Protein AF-A0A1B1Z280-F1 (afdb_monomer_lite)

Secondary structure (DSSP, 8-state):
--SHHHHHHHHTT-----------------SEEEEPPPTTS-TT-EEEEEEEEEE-TTS-EEEEEEEEEESPPPGGGGSS-S-EEEEEEETTTEEEEEEEEEEETTEEEEEE---

pLDDT: mean 80.26, std 18.78, range [40.69, 98.06]

Organism: NCBI:txid255247

Structure (mmCIF, N/CA/C/O backbone):
data_AF-A0A1B1Z280-F1
#
_entry.id   AF-A0A1B1Z280-F1
#
loop_
_atom_site.group_PDB
_atom_site.id
_atom_site.type_symbol
_atom_site.label_atom_id
_atom_site.label_alt_id
_atom_site.label_comp_id
_atom_site.label_asym_id
_atom_site.label_entity_id
_atom_site.label_seq_id
_atom_site.pdbx_PDB_ins_code
_atom_site.Cartn_x
_atom_site.Cartn_y
_atom_site.Cartn_z
_atom_site.occupancy
_atom_site.B_iso_or_equiv
_atom_site.auth_seq_id
_atom_site.auth_comp_id
_atom_site.auth_asym_id
_atom_site.auth_atom_id
_atom_site.pdbx_PDB_model_num
ATOM 1 N N . MET A 1 1 ? 22.809 -28.476 64.039 1.00 50.62 1 MET A N 1
ATOM 2 C CA . MET A 1 1 ? 22.771 -27.667 62.796 1.00 50.62 1 MET A CA 1
ATOM 3 C C . MET A 1 1 ? 21.504 -27.941 61.962 1.00 50.62 1 MET A C 1
ATOM 5 O O . MET A 1 1 ? 21.599 -28.195 60.775 1.00 50.62 1 MET A O 1
ATOM 9 N N . LYS A 1 2 ? 20.299 -27.931 62.561 1.00 51.28 2 LYS A N 1
ATOM 10 C CA . LYS A 1 2 ? 19.037 -28.266 61.850 1.00 51.28 2 LYS A CA 1
ATOM 11 C C . LYS A 1 2 ? 17.959 -27.171 61.963 1.00 51.28 2 LYS A C 1
ATOM 13 O O . LYS A 1 2 ? 17.026 -27.147 61.175 1.00 51.28 2 LYS A O 1
ATOM 18 N N . LYS A 1 3 ? 18.137 -26.222 62.896 1.00 51.34 3 LYS A N 1
ATOM 19 C CA . LYS A 1 3 ? 17.230 -25.081 63.124 1.00 51.34 3 LYS A CA 1
ATOM 20 C C . LYS A 1 3 ? 17.520 -23.869 62.223 1.00 51.34 3 LYS A C 1
ATOM 22 O O . LYS A 1 3 ? 16.613 -23.099 61.952 1.00 51.34 3 LYS A O 1
ATOM 27 N N . ILE A 1 4 ? 18.747 -23.740 61.704 1.00 56.03 4 ILE A N 1
ATOM 28 C CA . ILE A 1 4 ? 19.136 -22.634 60.805 1.00 56.03 4 ILE A CA 1
ATOM 29 C C . ILE A 1 4 ? 18.548 -22.826 59.395 1.00 56.03 4 ILE A C 1
ATOM 31 O O . ILE A 1 4 ? 18.132 -21.861 58.765 1.00 56.03 4 ILE A O 1
ATOM 35 N N . PHE A 1 5 ? 18.394 -24.075 58.939 1.00 52.56 5 PHE A N 1
ATOM 36 C CA . PHE A 1 5 ? 17.821 -24.371 57.619 1.00 52.56 5 PHE A CA 1
ATOM 37 C C . PHE A 1 5 ? 16.327 -24.042 57.498 1.00 52.56 5 PHE A C 1
ATOM 39 O O . PHE A 1 5 ? 15.868 -23.721 56.409 1.00 52.56 5 PHE A O 1
ATOM 46 N N . HIS A 1 6 ? 15.569 -24.067 58.600 1.00 52.47 6 HIS A N 1
ATOM 47 C CA . HIS A 1 6 ? 14.145 -23.710 58.561 1.00 52.47 6 HIS A CA 1
ATOM 48 C C . HIS A 1 6 ? 13.923 -22.193 58.505 1.00 52.47 6 HIS A C 1
ATOM 50 O O . HIS A 1 6 ? 12.905 -21.747 57.988 1.00 52.47 6 HIS A O 1
ATOM 56 N N . SER A 1 7 ? 14.884 -21.395 58.983 1.00 52.88 7 SER A N 1
ATOM 57 C CA . SER A 1 7 ? 14.763 -19.933 58.966 1.00 52.88 7 SER A CA 1
ATOM 58 C C . SER A 1 7 ? 14.995 -19.337 57.574 1.00 52.88 7 SER A C 1
ATOM 60 O O . SER A 1 7 ? 14.442 -18.288 57.263 1.00 52.88 7 SER A O 1
ATOM 62 N N . ILE A 1 8 ? 15.780 -20.008 56.723 1.00 53.94 8 ILE A N 1
ATOM 63 C CA . ILE A 1 8 ? 16.084 -19.543 55.359 1.00 53.94 8 ILE A CA 1
ATOM 64 C C . ILE A 1 8 ? 14.906 -19.801 54.408 1.00 53.94 8 ILE A C 1
ATOM 66 O O . ILE A 1 8 ? 14.637 -18.988 53.530 1.00 53.94 8 ILE A O 1
ATOM 70 N N . ILE A 1 9 ? 14.153 -20.886 54.616 1.00 53.88 9 ILE A N 1
ATOM 71 C CA . ILE A 1 9 ? 13.009 -21.235 53.758 1.00 53.88 9 ILE A CA 1
ATOM 72 C C . ILE A 1 9 ? 11.821 -20.279 53.978 1.00 53.88 9 ILE A C 1
ATOM 74 O O . ILE A 1 9 ? 11.082 -19.999 53.041 1.00 53.88 9 ILE A O 1
ATOM 78 N N . ILE A 1 10 ? 11.664 -19.716 55.180 1.00 53.62 10 ILE A N 1
ATOM 79 C CA . ILE A 1 10 ? 10.550 -18.803 55.494 1.00 53.62 10 ILE A CA 1
ATOM 80 C C . ILE A 1 10 ? 10.815 -17.372 54.987 1.00 53.62 10 ILE A C 1
ATOM 82 O O . ILE A 1 10 ? 9.874 -16.651 54.667 1.00 53.62 10 ILE A O 1
ATOM 86 N N . ALA A 1 11 ? 12.078 -16.964 54.835 1.00 52.22 11 ALA A N 1
ATOM 87 C CA . ALA A 1 11 ? 12.420 -15.620 54.362 1.00 52.22 11 ALA A CA 1
ATOM 88 C C . ALA A 1 11 ? 12.237 -15.424 52.842 1.00 52.22 11 ALA A C 1
ATOM 90 O O . ALA A 1 11 ? 12.193 -14.289 52.378 1.00 52.22 11 ALA A O 1
ATOM 91 N N . LEU A 1 12 ? 12.111 -16.505 52.061 1.00 50.62 12 LEU A N 1
ATOM 92 C CA . LEU A 1 12 ? 12.032 -16.428 50.597 1.00 50.62 12 LEU A CA 1
ATOM 93 C C . LEU A 1 12 ? 10.597 -16.267 50.056 1.00 50.62 12 LEU A C 1
ATOM 95 O O . LEU A 1 12 ? 10.413 -16.075 48.859 1.00 50.62 12 LEU A O 1
ATOM 99 N N . ALA A 1 13 ? 9.576 -16.320 50.917 1.00 54.19 13 ALA A N 1
ATOM 100 C CA . ALA A 1 13 ? 8.168 -16.331 50.506 1.00 54.19 13 ALA A CA 1
ATOM 101 C C . ALA A 1 13 ? 7.494 -14.943 50.440 1.00 54.19 13 ALA A C 1
ATOM 103 O O . ALA A 1 13 ? 6.299 -14.871 50.168 1.00 54.19 13 ALA A O 1
ATOM 104 N N . ILE A 1 14 ? 8.217 -13.843 50.693 1.00 55.28 14 ILE A N 1
ATOM 105 C CA . ILE A 1 14 ? 7.632 -12.487 50.780 1.00 55.28 14 ILE A CA 1
ATOM 106 C C . ILE A 1 14 ? 8.345 -11.493 49.856 1.00 55.28 14 ILE A C 1
ATOM 108 O O . ILE A 1 14 ? 8.539 -10.328 50.194 1.00 55.28 14 ILE A O 1
ATOM 112 N N . PHE A 1 15 ? 8.734 -11.932 48.662 1.00 53.50 15 PHE A N 1
ATOM 113 C CA . PHE A 1 15 ? 8.865 -10.981 47.566 1.00 53.50 15 PHE A CA 1
ATOM 114 C C . PHE A 1 15 ? 7.528 -10.982 46.835 1.00 53.50 15 PHE A C 1
ATOM 116 O O . PHE A 1 15 ? 7.214 -11.982 46.187 1.00 53.50 15 PHE A O 1
ATOM 123 N N . PRO A 1 16 ? 6.706 -9.919 46.942 1.00 51.16 16 PRO A N 1
ATOM 124 C CA . PRO A 1 16 ? 5.631 -9.737 45.992 1.00 51.16 16 PRO A CA 1
ATOM 125 C C . PRO A 1 16 ? 6.326 -9.557 44.648 1.00 51.16 16 PRO A C 1
ATOM 127 O O . PRO A 1 16 ? 6.852 -8.491 44.337 1.00 51.16 16 PRO A O 1
ATOM 130 N N . SER A 1 17 ? 6.397 -10.631 43.867 1.00 53.44 17 SER A N 1
ATOM 131 C CA . SER A 1 17 ? 6.573 -10.521 42.436 1.00 53.44 17 SER A CA 1
ATOM 132 C C . SER A 1 17 ? 5.413 -9.655 41.979 1.00 53.44 17 SER A C 1
ATOM 134 O O . SER A 1 17 ? 4.285 -10.130 41.855 1.00 53.44 17 SER A O 1
ATOM 136 N N . THR A 1 18 ? 5.676 -8.361 41.804 1.00 51.81 18 THR A N 1
ATOM 137 C CA . THR A 1 18 ? 4.869 -7.507 40.954 1.00 51.81 18 THR A CA 1
ATOM 138 C C . THR A 1 18 ? 5.014 -8.113 39.572 1.00 51.81 18 THR A C 1
ATOM 140 O O . THR A 1 18 ? 5.867 -7.720 38.779 1.00 51.81 18 THR A O 1
ATOM 143 N N . ILE A 1 19 ? 4.211 -9.145 39.316 1.00 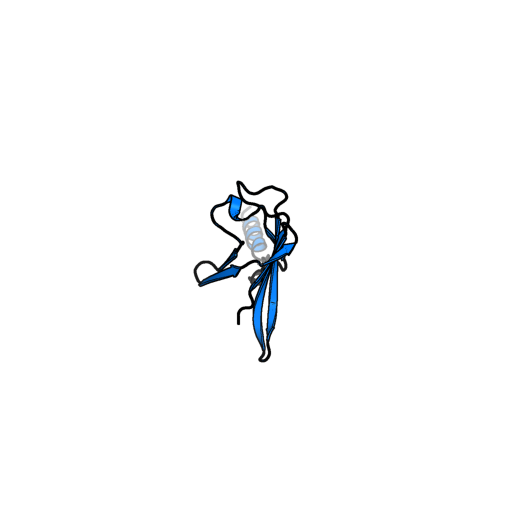51.41 19 ILE A N 1
ATOM 144 C CA . ILE A 1 19 ? 3.728 -9.439 37.989 1.00 51.41 19 ILE A CA 1
ATOM 145 C C . ILE A 1 19 ? 2.989 -8.154 37.660 1.00 51.41 19 ILE A C 1
ATOM 147 O O . ILE A 1 19 ? 1.853 -7.942 38.080 1.00 51.41 19 ILE A O 1
ATOM 151 N N . LEU A 1 20 ? 3.707 -7.225 37.029 1.00 49.12 20 LEU A N 1
ATOM 152 C CA . LEU A 1 20 ? 3.072 -6.271 36.158 1.00 49.12 20 LEU A CA 1
ATOM 153 C C . LEU A 1 20 ? 2.297 -7.179 35.213 1.00 49.12 20 LEU A C 1
ATOM 155 O O . LEU A 1 20 ? 2.868 -7.797 34.317 1.00 49.12 20 LEU A O 1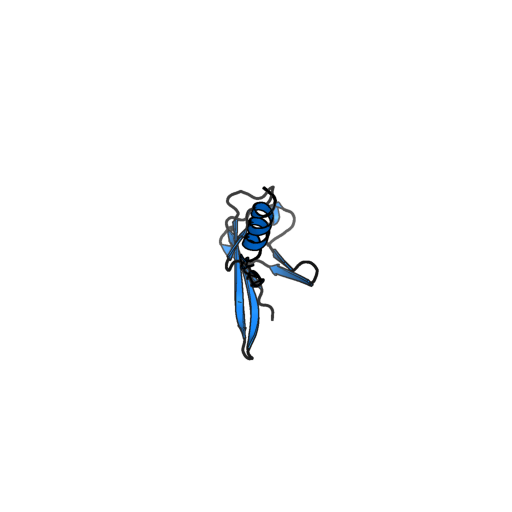
ATOM 159 N N . ALA A 1 21 ? 1.012 -7.366 35.511 1.00 44.41 21 ALA A N 1
ATOM 160 C CA . ALA A 1 21 ? 0.043 -7.616 34.480 1.00 44.41 21 ALA A CA 1
ATOM 161 C C . ALA A 1 21 ? 0.184 -6.378 33.605 1.00 44.41 21 ALA A C 1
ATOM 163 O O . ALA A 1 21 ? -0.431 -5.343 33.859 1.00 44.41 21 ALA A O 1
ATOM 164 N N . GLU A 1 22 ? 1.140 -6.444 32.678 1.00 45.75 22 GLU A N 1
ATOM 165 C CA . GLU A 1 22 ? 1.110 -5.667 31.469 1.00 45.75 22 GLU A CA 1
ATOM 166 C C . GLU A 1 22 ? -0.253 -6.037 30.925 1.00 45.75 22 GLU A C 1
ATOM 168 O O . GLU A 1 22 ? -0.468 -7.145 30.432 1.00 45.75 22 GLU A O 1
ATOM 173 N N . SER A 1 23 ? -1.232 -5.177 31.230 1.00 45.94 23 SER A N 1
ATOM 174 C CA . SER A 1 23 ? -2.512 -5.210 30.564 1.00 45.94 23 SER A CA 1
ATOM 175 C C . SER A 1 23 ? -2.146 -5.442 29.116 1.00 45.94 23 SER A C 1
ATOM 177 O O . SER A 1 23 ? -1.256 -4.742 28.616 1.00 45.94 23 SER A O 1
ATOM 179 N N . GLU A 1 24 ? -2.766 -6.426 28.477 1.00 46.16 24 GLU A N 1
ATOM 180 C CA . GLU A 1 24 ? -2.904 -6.414 27.035 1.00 46.16 24 GLU A CA 1
ATOM 181 C C . GLU A 1 24 ? -3.581 -5.080 26.704 1.00 46.16 24 GLU A C 1
ATOM 183 O O . GLU A 1 24 ? -4.792 -4.970 26.554 1.00 46.16 24 GLU A O 1
ATOM 188 N N . LEU A 1 25 ? -2.791 -4.008 26.704 1.00 40.69 25 LEU A N 1
ATOM 189 C CA . LEU A 1 25 ? -3.045 -2.813 25.967 1.00 40.69 25 LEU A CA 1
ATOM 190 C C . LEU A 1 25 ? -3.026 -3.400 24.575 1.00 40.69 25 LEU A C 1
ATOM 192 O O . LEU A 1 25 ? -1.940 -3.704 24.075 1.00 40.69 25 LEU A O 1
ATOM 196 N N . GLU A 1 26 ? -4.217 -3.728 24.058 1.00 47.41 26 GLU A N 1
ATOM 197 C CA . GLU A 1 26 ? -4.447 -4.028 22.653 1.00 47.41 26 GLU A CA 1
ATOM 198 C C . GLU A 1 26 ? -3.429 -3.201 21.903 1.00 47.41 26 GLU A C 1
ATOM 200 O O . GLU A 1 26 ? -3.462 -1.968 21.981 1.00 47.41 26 GLU A O 1
ATOM 205 N N . LYS A 1 27 ? -2.412 -3.879 21.367 1.00 48.91 27 LYS A N 1
ATOM 206 C CA . LYS A 1 27 ? -1.247 -3.208 20.825 1.00 48.91 27 LYS A CA 1
ATOM 207 C C . LYS A 1 27 ? -1.792 -2.465 19.624 1.00 48.91 27 LYS A C 1
ATOM 209 O O . LYS A 1 27 ? -1.993 -3.080 18.579 1.00 48.91 27 LYS A O 1
ATOM 214 N N . LEU A 1 28 ? -2.146 -1.193 19.828 1.00 53.00 28 LEU A N 1
ATOM 215 C CA . LEU A 1 28 ? -2.722 -0.360 18.790 1.00 53.00 28 LEU A CA 1
ATOM 216 C C . LEU A 1 28 ? -1.794 -0.529 17.589 1.00 53.00 28 LEU A C 1
ATOM 218 O O . LEU A 1 28 ? -0.570 -0.478 17.783 1.00 53.00 28 LEU A O 1
ATOM 222 N N . PRO A 1 29 ? -2.332 -0.820 16.391 1.00 59.34 29 PRO A N 1
ATOM 223 C CA . PRO A 1 29 ? -1.490 -0.954 15.217 1.00 59.34 29 PRO A CA 1
ATOM 224 C C . PRO A 1 29 ? -0.595 0.280 15.149 1.00 59.34 29 PRO A C 1
ATOM 226 O O . PRO A 1 29 ? -1.052 1.387 15.455 1.00 59.34 29 PRO A O 1
ATOM 229 N N . SER A 1 30 ? 0.688 0.081 14.831 1.00 63.19 30 SER A N 1
ATOM 230 C CA . SER A 1 30 ? 1.633 1.181 14.651 1.00 63.19 30 SER A CA 1
ATOM 231 C C . SER A 1 30 ? 0.933 2.282 13.853 1.00 63.19 30 SER A C 1
ATOM 233 O O . SER A 1 30 ? 0.383 1.993 12.789 1.00 63.19 30 SER A O 1
ATOM 235 N N . CYS A 1 31 ? 0.936 3.531 14.348 1.00 81.25 31 CYS A N 1
ATOM 236 C CA . CYS A 1 31 ? 0.283 4.654 13.654 1.00 81.25 31 CYS A CA 1
ATOM 237 C C . CYS A 1 31 ? 0.717 4.747 12.179 1.00 81.25 31 CYS A C 1
ATOM 239 O O . CYS A 1 31 ? -0.007 5.258 11.322 1.00 81.25 31 CYS A O 1
ATOM 241 N N . SER A 1 32 ? 1.914 4.228 11.894 1.00 89.50 32 SER A N 1
ATOM 242 C CA . SER A 1 32 ? 2.420 3.961 10.562 1.00 89.50 32 SER A CA 1
ATOM 243 C C . SER A 1 32 ? 3.247 2.675 10.513 1.00 89.50 32 SER A C 1
ATOM 245 O O . SER A 1 32 ? 3.984 2.406 11.460 1.00 89.50 32 SER A O 1
ATOM 247 N N . GLU A 1 33 ? 3.236 1.975 9.382 1.00 91.12 33 GLU A N 1
ATOM 248 C CA . GLU A 1 33 ? 4.112 0.833 9.093 1.00 91.12 33 GLU A CA 1
ATOM 249 C C . GLU A 1 33 ? 4.799 1.019 7.733 1.00 91.12 33 GLU A C 1
ATOM 251 O O . GLU A 1 33 ? 4.160 1.434 6.762 1.00 91.12 33 GLU A O 1
ATOM 256 N N . ILE A 1 34 ? 6.096 0.708 7.644 1.00 94.12 34 ILE A N 1
ATOM 257 C CA . ILE A 1 34 ? 6.826 0.722 6.368 1.00 94.12 34 ILE A CA 1
ATOM 258 C C . ILE A 1 34 ? 6.604 -0.606 5.647 1.00 94.12 34 ILE A C 1
ATOM 260 O O . ILE A 1 34 ? 6.954 -1.673 6.147 1.00 94.12 34 ILE A O 1
ATOM 264 N N . LEU A 1 35 ? 6.073 -0.531 4.431 1.00 94.44 35 LEU A N 1
ATOM 265 C CA . LEU A 1 35 ? 5.854 -1.682 3.565 1.00 94.44 35 LEU A CA 1
ATOM 266 C C . LEU A 1 35 ? 7.112 -1.912 2.724 1.00 94.44 35 LEU A C 1
ATOM 268 O O . LEU A 1 35 ? 7.455 -1.107 1.852 1.00 94.44 35 LEU A O 1
ATOM 272 N N . ASN A 1 36 ? 7.818 -3.003 3.015 1.00 96.06 36 ASN A N 1
ATOM 273 C CA . ASN A 1 36 ? 8.996 -3.411 2.256 1.00 96.06 36 ASN A CA 1
ATOM 274 C C . ASN A 1 36 ? 8.592 -4.144 0.964 1.00 96.06 36 ASN A C 1
ATOM 276 O O . ASN A 1 36 ? 7.575 -4.843 0.955 1.00 96.06 36 ASN A O 1
ATOM 280 N N . PRO A 1 37 ? 9.388 -4.020 -0.111 1.00 95.12 37 PRO A N 1
ATOM 281 C CA . PRO A 1 37 ? 9.141 -4.748 -1.348 1.00 95.12 37 PRO A CA 1
ATOM 282 C C . PRO A 1 37 ? 9.286 -6.260 -1.140 1.00 95.12 37 PRO A C 1
ATOM 284 O O . PRO A 1 37 ? 10.091 -6.727 -0.332 1.00 95.12 37 PRO A O 1
ATOM 287 N N . THR A 1 38 ? 8.508 -7.030 -1.898 1.00 92.12 38 THR A N 1
ATOM 288 C CA . THR A 1 38 ? 8.613 -8.491 -1.965 1.00 92.12 38 THR A CA 1
ATOM 289 C C . THR A 1 38 ? 9.608 -8.922 -3.048 1.00 92.12 38 THR A C 1
ATOM 291 O O . THR A 1 38 ? 10.109 -8.112 -3.829 1.00 92.12 38 THR A O 1
ATOM 294 N N . ALA A 1 39 ? 9.922 -10.220 -3.106 1.00 91.69 39 ALA A N 1
ATOM 295 C CA . ALA A 1 39 ? 10.816 -10.759 -4.127 1.00 91.69 39 ALA A CA 1
ATOM 296 C C . ALA A 1 39 ? 10.323 -10.419 -5.548 1.00 91.69 39 ALA A C 1
ATOM 298 O O . ALA A 1 39 ? 9.155 -10.619 -5.875 1.00 91.69 39 ALA A O 1
ATOM 299 N N . GLY A 1 40 ? 11.227 -9.920 -6.396 1.00 89.94 40 GLY A N 1
ATOM 300 C CA . GLY A 1 40 ? 10.908 -9.500 -7.767 1.00 89.94 40 GLY A CA 1
ATOM 301 C C . GLY A 1 40 ? 10.418 -8.053 -7.900 1.00 89.94 40 GLY A C 1
ATOM 302 O O . GLY A 1 40 ? 10.264 -7.572 -9.023 1.00 89.94 40 GLY A O 1
ATOM 303 N N . VAL A 1 41 ? 10.232 -7.340 -6.785 1.00 93.88 41 VAL A N 1
ATOM 304 C CA . VAL A 1 41 ? 9.948 -5.901 -6.758 1.00 93.88 41 VAL A CA 1
ATOM 305 C C . VAL A 1 41 ? 11.257 -5.126 -6.500 1.00 93.88 41 VAL A C 1
ATOM 307 O O . VAL A 1 41 ? 12.050 -5.553 -5.660 1.00 93.88 41 VAL A O 1
ATOM 310 N N . PRO A 1 42 ? 11.528 -4.008 -7.209 1.00 94.81 42 PRO A N 1
ATOM 311 C CA . PRO A 1 42 ? 12.723 -3.190 -6.981 1.00 94.81 42 PRO A CA 1
ATOM 312 C C . PRO A 1 42 ? 12.878 -2.719 -5.525 1.00 94.81 42 PRO A C 1
ATOM 314 O O . PRO A 1 42 ? 11.900 -2.340 -4.892 1.00 94.81 42 PRO A O 1
ATOM 317 N N . GLU A 1 43 ? 14.108 -2.666 -5.001 1.00 94.50 43 GLU A N 1
ATOM 318 C CA . GLU A 1 43 ? 14.370 -2.290 -3.594 1.00 94.50 43 GLU A CA 1
ATOM 319 C C . GLU A 1 43 ? 13.964 -0.852 -3.231 1.00 94.50 43 GLU A C 1
ATOM 321 O O . GLU A 1 43 ? 13.702 -0.535 -2.065 1.00 94.50 43 GLU A O 1
ATOM 326 N N . ASN A 1 44 ? 13.942 0.037 -4.226 1.00 94.62 44 ASN A N 1
ATOM 327 C CA . ASN A 1 44 ? 13.493 1.416 -4.071 1.00 94.62 44 ASN A CA 1
ATOM 328 C C . ASN A 1 44 ? 11.965 1.533 -4.021 1.00 94.62 44 ASN A C 1
ATOM 330 O O . ASN A 1 44 ? 11.471 2.555 -3.543 1.00 94.62 44 ASN A O 1
ATOM 334 N N . ALA A 1 45 ? 11.229 0.512 -4.475 1.00 97.06 45 ALA A N 1
ATOM 335 C CA . ALA A 1 45 ? 9.785 0.478 -4.346 1.00 97.06 45 ALA A CA 1
ATOM 336 C C . ALA A 1 45 ? 9.425 0.213 -2.881 1.00 97.06 45 ALA A C 1
ATOM 338 O O . ALA A 1 45 ? 9.718 -0.846 -2.326 1.00 97.06 45 ALA A O 1
ATOM 339 N N . ARG A 1 46 ? 8.825 1.204 -2.227 1.00 97.25 46 ARG A N 1
ATOM 340 C CA . ARG A 1 46 ? 8.483 1.143 -0.801 1.00 97.25 46 ARG A CA 1
ATOM 341 C C . ARG A 1 46 ? 7.125 1.751 -0.571 1.00 97.25 46 ARG A C 1
ATOM 343 O O . ARG A 1 46 ? 6.732 2.680 -1.270 1.00 97.25 46 ARG A O 1
ATOM 350 N N . GLY A 1 47 ? 6.435 1.262 0.447 1.00 95.75 47 GLY A N 1
ATOM 351 C CA . GLY A 1 47 ? 5.190 1.860 0.888 1.00 95.75 47 GLY A CA 1
ATOM 352 C C . GLY A 1 47 ? 5.227 2.320 2.333 1.00 95.75 47 GLY A C 1
ATOM 353 O O . GLY A 1 47 ? 6.106 1.952 3.111 1.00 95.75 47 GLY A O 1
ATOM 354 N N . VAL A 1 48 ? 4.225 3.105 2.694 1.00 96.12 48 VAL A N 1
ATOM 355 C CA . VAL A 1 48 ? 3.850 3.372 4.077 1.00 96.12 48 VAL A CA 1
ATOM 356 C C . VAL A 1 48 ? 2.349 3.160 4.213 1.00 96.12 48 VAL A C 1
ATOM 358 O O . VAL A 1 48 ? 1.568 3.678 3.413 1.00 96.12 48 VAL A O 1
ATOM 361 N N . ALA A 1 49 ? 1.956 2.383 5.215 1.00 94.75 49 ALA A N 1
ATOM 362 C CA . ALA A 1 49 ? 0.584 2.304 5.684 1.00 94.75 49 ALA A CA 1
ATOM 363 C C . ALA A 1 49 ? 0.433 3.251 6.874 1.00 94.75 49 ALA A C 1
ATOM 365 O O . ALA A 1 49 ? 1.251 3.219 7.785 1.00 94.75 49 ALA A O 1
ATOM 366 N N . LEU A 1 50 ? -0.593 4.091 6.867 1.00 93.44 50 LEU A N 1
ATOM 367 C CA . LEU A 1 50 ? -0.997 4.948 7.976 1.00 93.44 50 LEU A CA 1
ATOM 368 C C . LEU A 1 50 ? -2.289 4.378 8.549 1.00 93.44 50 LEU A C 1
ATOM 370 O O . LEU A 1 50 ? -3.277 4.265 7.819 1.00 93.44 50 LEU A O 1
ATOM 374 N N . ILE A 1 51 ? -2.271 4.021 9.831 1.00 89.31 51 ILE A N 1
ATOM 375 C CA . ILE A 1 51 ? -3.368 3.328 10.508 1.00 89.31 51 ILE A CA 1
ATOM 376 C C . ILE A 1 51 ? -3.720 4.116 11.760 1.00 89.31 51 ILE A C 1
ATOM 378 O O . ILE A 1 51 ? -2.890 4.287 12.646 1.00 89.31 51 ILE A O 1
ATOM 382 N N . TYR A 1 52 ? -4.941 4.630 11.839 1.00 84.88 52 TYR A N 1
ATOM 383 C CA . TYR A 1 52 ? -5.377 5.397 13.003 1.00 84.88 52 TYR A CA 1
ATOM 384 C C . TYR A 1 52 ? -6.891 5.368 13.156 1.00 84.88 52 TYR A C 1
ATOM 386 O O . TYR A 1 52 ? -7.622 5.199 12.182 1.00 84.88 52 TYR A O 1
ATOM 394 N N . ASN A 1 53 ? -7.371 5.558 14.383 1.00 84.31 53 ASN A N 1
ATOM 395 C CA . ASN A 1 53 ? -8.802 5.649 14.640 1.00 84.31 53 ASN A CA 1
ATOM 396 C C . ASN A 1 53 ? -9.324 7.052 14.308 1.00 84.31 53 ASN A C 1
ATOM 398 O O . ASN A 1 53 ? -8.695 8.054 14.649 1.00 84.31 53 ASN A O 1
ATOM 402 N N . ILE A 1 54 ? -10.479 7.108 13.652 1.00 82.31 54 ILE A N 1
ATOM 403 C CA . ILE A 1 54 ? -11.244 8.324 13.385 1.00 82.31 54 ILE A CA 1
ATOM 404 C C . ILE A 1 54 ? -12.547 8.293 14.178 1.00 82.31 54 ILE A C 1
ATOM 406 O O . ILE A 1 54 ? -13.186 7.244 14.285 1.00 82.31 54 ILE A O 1
ATOM 410 N N . ASP A 1 55 ? -12.947 9.453 14.691 1.00 83.56 55 ASP A N 1
ATOM 411 C CA . ASP A 1 55 ? -14.260 9.649 15.299 1.00 83.56 55 ASP A CA 1
ATOM 412 C C . ASP A 1 55 ? -15.268 10.058 14.218 1.00 83.56 55 ASP A C 1
ATOM 414 O O . ASP A 1 55 ? -14.985 10.915 13.372 1.00 83.56 55 ASP A O 1
ATOM 418 N N . ARG A 1 56 ? -16.464 9.467 14.245 1.00 78.00 56 ARG A N 1
ATOM 419 C CA . ARG A 1 56 ? -17.588 9.879 13.393 1.00 78.00 56 ARG A CA 1
ATOM 420 C C . ARG A 1 56 ? -18.650 10.614 14.200 1.00 78.00 56 ARG A C 1
ATOM 422 O O . ARG A 1 56 ? -18.732 10.512 15.425 1.00 78.00 56 ARG A O 1
ATOM 429 N N . THR A 1 57 ? -19.507 11.347 13.490 1.00 72.12 57 THR A N 1
ATOM 430 C CA . THR A 1 57 ? -20.772 11.838 14.047 1.00 72.12 57 THR A CA 1
ATOM 431 C C . THR A 1 57 ? -21.480 10.629 14.673 1.00 72.12 57 THR A C 1
ATOM 433 O O . THR A 1 57 ? -21.596 9.615 13.996 1.00 72.12 57 THR A O 1
ATOM 436 N N . PHE A 1 58 ? -21.875 10.713 15.950 1.00 77.00 58 PHE A N 1
ATOM 437 C CA . PHE A 1 58 ? -22.418 9.619 16.790 1.00 77.00 58 PHE A CA 1
ATOM 438 C C . PHE A 1 58 ? -21.428 8.763 17.615 1.00 77.00 58 PHE A C 1
ATOM 440 O O . PHE A 1 58 ? -21.811 7.686 18.060 1.00 77.00 58 PHE A O 1
ATOM 447 N N . ASN A 1 59 ? -20.213 9.247 17.919 1.00 72.50 59 ASN A N 1
ATOM 448 C CA . ASN A 1 59 ? -19.249 8.581 18.826 1.00 72.50 59 ASN A CA 1
ATOM 449 C C . ASN A 1 59 ? -18.833 7.154 18.399 1.00 72.50 59 ASN A C 1
ATOM 451 O O . ASN A 1 59 ? -18.345 6.383 19.227 1.00 72.50 59 ASN A O 1
ATOM 455 N N . ASP A 1 60 ? -18.999 6.803 17.122 1.00 79.06 60 ASP A N 1
ATOM 456 C CA . ASP A 1 60 ? -18.441 5.572 16.557 1.00 79.06 60 ASP A CA 1
ATOM 457 C C . ASP A 1 60 ? -16.958 5.787 16.212 1.00 79.06 60 ASP A C 1
ATOM 459 O O . ASP A 1 60 ? -16.590 6.832 15.661 1.00 79.06 60 ASP A O 1
ATOM 463 N N . LYS A 1 61 ? -16.117 4.797 16.534 1.00 78.88 61 LYS A N 1
ATOM 464 C CA . LYS A 1 61 ? -14.682 4.791 16.229 1.00 78.88 61 LYS A CA 1
ATOM 465 C C . LYS A 1 61 ? -14.417 3.816 15.096 1.00 78.88 61 LYS A C 1
ATOM 467 O O . LYS A 1 61 ? -14.716 2.633 15.211 1.00 78.88 61 LYS A O 1
ATOM 472 N N . ARG A 1 62 ? -13.796 4.301 14.022 1.00 80.00 62 ARG A N 1
ATOM 473 C CA . ARG A 1 62 ? -13.397 3.467 12.878 1.00 80.00 62 ARG A CA 1
ATOM 474 C C . ARG A 1 62 ? -11.906 3.530 12.651 1.00 80.00 62 ARG A C 1
ATOM 476 O O . ARG A 1 62 ? -11.300 4.582 12.826 1.00 80.00 62 ARG A O 1
ATOM 483 N N . THR A 1 63 ? -11.322 2.431 12.199 1.00 83.00 63 THR A N 1
ATOM 484 C CA . THR A 1 63 ? -9.933 2.424 11.752 1.00 83.00 63 THR A CA 1
ATOM 485 C C . THR A 1 63 ? -9.859 2.974 10.330 1.00 83.00 63 THR A C 1
ATOM 487 O O . THR A 1 63 ? -10.423 2.420 9.393 1.00 83.00 63 THR A O 1
ATOM 490 N N . SER A 1 64 ? -9.158 4.090 10.169 1.00 86.88 64 SER A N 1
ATOM 491 C CA . SER A 1 64 ? -8.748 4.625 8.878 1.00 86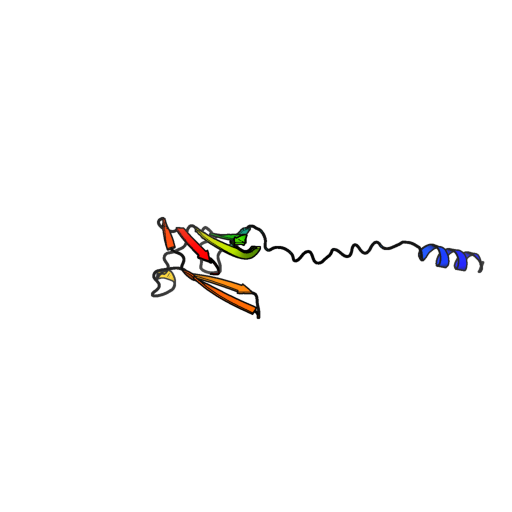.88 64 SER A CA 1
ATOM 492 C C . SER A 1 64 ? -7.430 3.977 8.477 1.00 86.88 64 SER A C 1
ATOM 494 O O . SER A 1 64 ? -6.463 4.024 9.238 1.00 86.88 64 SER A O 1
ATOM 496 N N . LEU A 1 65 ? -7.378 3.439 7.260 1.00 91.75 65 LEU A N 1
ATOM 497 C CA . LEU A 1 65 ? -6.163 2.911 6.647 1.00 91.75 65 LEU A CA 1
ATOM 498 C C . LEU A 1 65 ? -5.883 3.680 5.356 1.00 91.75 65 LEU A C 1
ATOM 500 O O . LEU A 1 65 ? -6.707 3.700 4.445 1.00 91.75 65 LEU A O 1
ATOM 504 N N . SER A 1 66 ? -4.711 4.299 5.266 1.00 93.94 66 SER A N 1
ATOM 505 C CA . SER A 1 66 ? -4.220 4.943 4.045 1.00 93.94 66 SER A CA 1
ATOM 506 C C . SER A 1 66 ? -2.887 4.338 3.653 1.00 93.94 66 SER A C 1
ATOM 508 O O . SER A 1 66 ? -2.050 4.092 4.515 1.00 93.94 66 SER A O 1
ATOM 510 N N . VAL A 1 67 ? -2.661 4.134 2.362 1.00 97.06 67 VAL A N 1
ATOM 511 C CA . VAL A 1 67 ? -1.404 3.596 1.841 1.00 97.06 67 VAL A CA 1
ATOM 512 C C . VAL A 1 67 ? -0.836 4.553 0.808 1.00 97.06 67 VAL A C 1
ATOM 514 O O . VAL A 1 67 ? -1.556 5.036 -0.064 1.00 97.06 67 VAL A O 1
ATOM 517 N N . HIS A 1 68 ? 0.465 4.809 0.908 1.00 97.44 68 HIS A N 1
ATOM 518 C CA . HIS A 1 68 ? 1.259 5.442 -0.138 1.00 97.44 68 HIS A CA 1
ATOM 519 C C . HIS A 1 68 ? 2.321 4.454 -0.592 1.00 97.44 68 HIS A C 1
ATOM 521 O O . HIS A 1 68 ? 3.08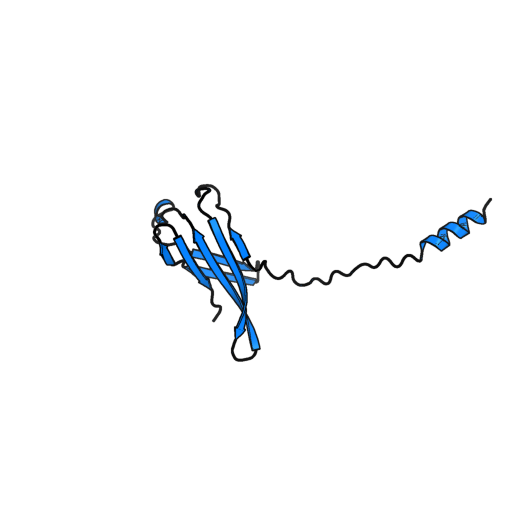8 3.977 0.238 1.00 97.44 68 HIS A O 1
ATOM 527 N N . ALA A 1 69 ? 2.374 4.166 -1.887 1.00 97.56 69 ALA A N 1
ATOM 528 C CA . ALA A 1 69 ? 3.383 3.321 -2.508 1.00 97.56 69 ALA A CA 1
ATOM 529 C C . ALA A 1 69 ? 4.213 4.167 -3.480 1.00 97.56 69 ALA A C 1
ATOM 531 O O . ALA A 1 69 ? 3.668 4.861 -4.338 1.00 97.56 69 ALA A O 1
ATOM 532 N N . LEU A 1 70 ? 5.531 4.146 -3.313 1.00 97.75 70 LEU A N 1
ATOM 533 C CA . LEU A 1 70 ? 6.485 5.007 -4.004 1.00 97.75 70 LEU A CA 1
ATOM 534 C C . LEU A 1 70 ? 7.406 4.177 -4.885 1.00 97.75 70 LEU A C 1
ATOM 536 O O . LEU A 1 70 ? 7.802 3.082 -4.491 1.00 97.75 70 LEU A O 1
ATOM 540 N N . TYR A 1 71 ? 7.789 4.737 -6.032 1.00 97.06 71 TYR A N 1
ATOM 541 C CA . TYR A 1 71 ? 8.710 4.122 -6.995 1.00 97.06 71 TYR A CA 1
ATOM 542 C C . TYR A 1 71 ? 8.305 2.703 -7.421 1.00 97.06 71 TYR A C 1
ATOM 544 O O . TYR A 1 71 ? 9.156 1.846 -7.664 1.00 97.06 71 TYR A O 1
ATOM 552 N N . MET A 1 72 ? 6.999 2.455 -7.503 1.00 96.69 72 MET A N 1
ATOM 553 C CA . MET A 1 72 ? 6.462 1.179 -7.948 1.00 96.69 72 MET A CA 1
ATOM 554 C C . MET A 1 72 ? 6.779 0.959 -9.433 1.00 96.69 72 MET A C 1
ATOM 556 O O . MET A 1 72 ? 6.753 1.915 -10.208 1.00 96.69 72 MET A O 1
ATOM 560 N N . PRO A 1 73 ? 7.063 -0.280 -9.862 1.00 95.62 73 PRO A N 1
ATOM 561 C CA . PRO A 1 73 ? 7.102 -0.609 -11.283 1.00 95.62 73 PRO A CA 1
ATOM 562 C C . PRO A 1 73 ? 5.764 -0.298 -11.979 1.00 95.62 73 PRO A C 1
ATOM 564 O O . PRO A 1 73 ? 4.746 -0.054 -11.341 1.00 95.62 73 PRO A O 1
ATOM 567 N N . GLU A 1 74 ? 5.747 -0.335 -13.309 1.00 94.94 74 GLU A N 1
ATOM 568 C CA . GLU A 1 74 ? 4.473 -0.348 -14.034 1.00 94.94 74 GLU A CA 1
ATOM 569 C C . GLU A 1 74 ? 3.704 -1.651 -13.730 1.00 94.94 74 GLU A C 1
ATOM 571 O O . GLU A 1 74 ? 4.322 -2.723 -13.800 1.00 94.94 74 GLU A O 1
ATOM 576 N N . PRO A 1 75 ? 2.384 -1.607 -13.440 1.00 94.88 75 PRO A N 1
ATOM 577 C CA . PRO A 1 75 ? 1.577 -2.800 -13.149 1.00 94.88 75 PRO A CA 1
ATOM 578 C C . PRO A 1 75 ? 1.650 -3.862 -14.250 1.00 94.88 75 PRO A C 1
ATOM 580 O O . PRO A 1 75 ? 1.711 -5.059 -13.962 1.00 94.88 75 PRO A O 1
ATOM 583 N N . SER A 1 76 ? 1.778 -3.418 -15.503 1.00 92.88 76 SER A N 1
ATOM 584 C CA . SER A 1 76 ? 1.911 -4.272 -16.687 1.00 92.88 76 SER A CA 1
ATOM 585 C C . SER A 1 76 ? 3.136 -5.197 -16.667 1.00 92.88 76 SER A C 1
ATOM 587 O O . SER A 1 76 ? 3.202 -6.181 -17.402 1.00 92.88 76 SER A O 1
ATOM 589 N N . ARG A 1 77 ? 4.117 -4.942 -15.789 1.00 91.94 77 ARG A N 1
ATOM 590 C CA . ARG A 1 77 ? 5.254 -5.851 -15.571 1.00 91.94 77 ARG A CA 1
ATOM 591 C C . ARG A 1 77 ? 4.860 -7.165 -14.896 1.00 91.94 77 ARG A C 1
ATOM 593 O O . ARG A 1 77 ? 5.651 -8.105 -14.937 1.00 91.94 77 ARG A O 1
ATOM 600 N N . PHE A 1 78 ? 3.683 -7.230 -14.276 1.00 91.00 78 PHE A N 1
ATOM 601 C CA . PHE A 1 78 ? 3.184 -8.411 -13.569 1.00 91.00 78 PHE A CA 1
ATOM 602 C C . PHE A 1 78 ? 2.028 -9.118 -14.293 1.00 91.00 78 PHE A C 1
ATOM 604 O O . PHE A 1 78 ? 1.534 -10.124 -13.789 1.00 91.00 78 PHE A O 1
ATOM 611 N N . GLY A 1 79 ? 1.600 -8.628 -15.461 1.00 92.19 79 GLY A N 1
ATOM 612 C CA . GLY A 1 79 ? 0.474 -9.175 -16.221 1.00 92.19 79 GLY A CA 1
ATOM 613 C C . GLY A 1 79 ? -0.277 -8.095 -16.996 1.00 92.19 79 GLY A C 1
ATOM 614 O O . GLY A 1 79 ? 0.235 -6.998 -17.186 1.00 92.19 79 GLY A O 1
ATOM 615 N N . ASP A 1 80 ? -1.500 -8.395 -17.423 1.00 95.38 80 ASP A N 1
ATOM 616 C CA . ASP A 1 80 ? -2.400 -7.416 -18.048 1.00 95.38 80 ASP A CA 1
ATOM 617 C C . ASP A 1 80 ? -3.142 -6.611 -16.966 1.00 95.38 80 ASP A C 1
ATOM 619 O O . ASP A 1 80 ? -4.339 -6.775 -16.741 1.00 95.38 80 ASP A O 1
ATOM 623 N N . PHE A 1 81 ? -2.377 -5.818 -16.212 1.00 94.31 81 PHE A N 1
ATOM 624 C CA . PHE A 1 81 ? -2.870 -4.967 -15.129 1.00 94.31 81 PHE A CA 1
ATOM 625 C C . PHE A 1 81 ? -2.559 -3.499 -15.417 1.00 94.31 81 PHE A C 1
ATOM 627 O O . PHE A 1 81 ? -1.506 -3.169 -15.970 1.00 94.31 81 PHE A O 1
ATOM 634 N N . ASP A 1 82 ? -3.450 -2.613 -14.979 1.00 93.94 82 ASP A N 1
ATOM 635 C CA . ASP A 1 82 ? -3.362 -1.161 -15.166 1.00 93.94 82 ASP A CA 1
ATOM 636 C C . ASP A 1 82 ? -3.133 -0.385 -13.855 1.00 93.94 82 ASP A C 1
ATOM 638 O O . ASP A 1 82 ? -2.778 0.798 -13.878 1.00 93.94 82 ASP A O 1
ATOM 642 N N . SER A 1 83 ? -3.299 -1.049 -12.708 1.00 95.00 83 SER A N 1
ATOM 643 C CA . SER A 1 83 ? -3.301 -0.431 -11.384 1.00 95.00 83 SER A CA 1
ATOM 644 C C . SER A 1 83 ? -2.832 -1.386 -10.281 1.00 95.00 83 SER A C 1
ATOM 646 O O . SER A 1 83 ? -2.606 -2.577 -10.505 1.00 95.00 83 SER A O 1
ATOM 648 N N . TYR A 1 84 ? -2.634 -0.833 -9.083 1.00 96.00 84 TYR A N 1
ATOM 649 C CA . TYR A 1 84 ? -2.332 -1.584 -7.865 1.00 96.00 84 TYR A CA 1
ATOM 650 C C . TYR A 1 84 ? -3.522 -1.561 -6.913 1.00 96.00 84 TYR A C 1
ATOM 652 O O . TYR A 1 84 ? -4.251 -0.574 -6.851 1.00 96.00 84 TYR A O 1
ATOM 660 N N . GLU A 1 85 ? -3.654 -2.601 -6.099 1.00 95.69 85 GLU A N 1
ATOM 661 C CA . GLU A 1 85 ? -4.638 -2.680 -5.022 1.00 95.69 85 GLU A CA 1
ATOM 662 C C . GLU A 1 85 ? -3.945 -2.946 -3.687 1.00 95.69 85 GLU A C 1
ATOM 664 O O . GLU A 1 85 ? -2.850 -3.510 -3.623 1.00 95.69 85 GLU A O 1
ATOM 669 N N . VAL A 1 86 ? -4.604 -2.549 -2.605 1.00 95.31 86 VAL A N 1
ATOM 670 C CA . VAL A 1 86 ? -4.213 -2.921 -1.248 1.00 95.31 86 VAL A CA 1
ATOM 671 C C . VAL A 1 86 ? -5.123 -4.035 -0.776 1.00 95.31 86 VAL A C 1
ATOM 673 O O . VAL A 1 86 ? -6.338 -3.871 -0.779 1.00 95.31 86 VAL A O 1
ATOM 676 N N . LEU A 1 87 ? -4.522 -5.121 -0.296 1.00 93.81 87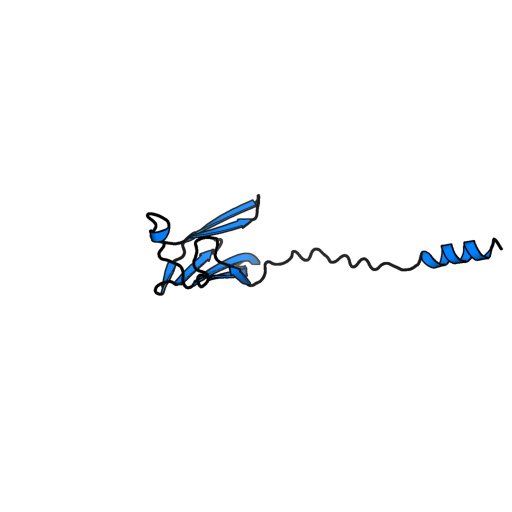 LEU A N 1
ATOM 677 C CA . LEU A 1 87 ? -5.194 -6.121 0.520 1.00 93.81 87 LEU A CA 1
ATOM 678 C C . LEU A 1 87 ? -4.859 -5.858 1.990 1.00 93.81 87 LEU A C 1
ATOM 680 O O . LEU A 1 87 ? -3.711 -6.004 2.407 1.00 93.81 87 LEU A O 1
ATOM 684 N N . ALA A 1 88 ? -5.867 -5.490 2.772 1.00 90.50 88 ALA A N 1
ATOM 685 C CA . ALA A 1 88 ? -5.773 -5.375 4.221 1.00 90.50 88 ALA A CA 1
ATOM 686 C C . ALA A 1 88 ? -6.661 -6.440 4.859 1.00 90.50 88 ALA A C 1
ATOM 688 O O . ALA A 1 88 ? -7.798 -6.619 4.437 1.00 90.50 88 ALA A O 1
ATOM 689 N N . SER A 1 89 ? -6.169 -7.153 5.868 1.00 89.38 89 SER A N 1
ATOM 690 C CA . SER A 1 89 ? -6.940 -8.232 6.487 1.00 89.38 89 SER A CA 1
ATOM 691 C C . SER A 1 89 ? -6.670 -8.360 7.973 1.00 89.38 89 SER A C 1
ATOM 693 O O . SER A 1 89 ? -5.509 -8.354 8.388 1.00 89.38 89 SER A O 1
ATOM 695 N N . ILE A 1 90 ? -7.733 -8.585 8.737 1.00 85.81 90 ILE A N 1
ATOM 696 C CA . ILE A 1 90 ? -7.654 -9.131 10.086 1.00 85.81 90 ILE A CA 1
ATOM 697 C C . ILE A 1 90 ? -7.897 -10.642 9.966 1.00 85.81 90 ILE A C 1
ATOM 699 O O . ILE A 1 90 ? -8.976 -11.060 9.524 1.00 85.81 90 ILE A O 1
ATOM 703 N N . PRO A 1 91 ? -6.901 -11.490 10.288 1.00 88.12 91 PRO A N 1
ATOM 704 C CA . PRO A 1 91 ? -7.017 -12.929 10.104 1.00 88.12 91 PRO A CA 1
ATOM 705 C C . PRO A 1 91 ? -8.263 -13.503 10.781 1.00 88.12 91 PRO A C 1
ATOM 707 O O . PRO A 1 91 ? -8.461 -13.318 11.975 1.00 88.12 91 PRO A O 1
ATOM 710 N N . LYS A 1 92 ? -9.048 -14.277 10.021 1.00 91.50 92 LYS A N 1
ATOM 711 C CA . LYS A 1 92 ? -10.294 -14.936 10.468 1.00 91.50 92 LYS A CA 1
ATOM 712 C C . LYS A 1 92 ? -11.465 -13.995 10.784 1.00 91.50 92 LYS A C 1
ATOM 714 O O . LYS A 1 92 ? -12.494 -14.487 11.234 1.00 91.50 92 LYS A O 1
ATOM 719 N N . GLU A 1 93 ? -11.341 -12.700 10.510 1.00 90.25 93 GLU A N 1
ATOM 720 C CA . GLU A 1 93 ? -12.408 -11.725 10.753 1.00 90.25 93 GLU A CA 1
ATOM 721 C C . GLU A 1 93 ? -12.899 -11.106 9.447 1.00 90.25 93 GLU A C 1
ATOM 723 O O . GLU A 1 93 ? -14.054 -11.291 9.067 1.00 90.25 93 GLU A O 1
ATOM 728 N N . VAL A 1 94 ? -12.022 -10.394 8.736 1.00 87.19 94 VAL A N 1
ATOM 729 C CA . VAL A 1 94 ? -12.409 -9.591 7.572 1.00 87.19 94 VAL A CA 1
ATOM 730 C C . VAL A 1 94 ? -11.198 -9.248 6.709 1.00 87.19 94 VAL A C 1
ATOM 732 O O . VAL A 1 94 ? -10.077 -9.108 7.202 1.00 87.19 94 VAL A O 1
ATOM 735 N N . SER A 1 95 ? -11.446 -9.085 5.411 1.00 91.75 95 SER A N 1
ATOM 736 C CA . SER A 1 95 ? -10.483 -8.555 4.451 1.00 91.75 95 SER A CA 1
ATOM 737 C C . SER A 1 95 ? -11.125 -7.446 3.630 1.00 91.75 95 SER A C 1
ATOM 739 O O . SER A 1 95 ? -12.276 -7.562 3.211 1.00 91.75 95 SER A O 1
ATOM 741 N N . TRP A 1 96 ? -10.349 -6.408 3.352 1.00 92.00 96 TRP A N 1
ATOM 742 C CA . TRP A 1 96 ? -10.706 -5.308 2.474 1.00 92.00 96 TRP A CA 1
ATOM 743 C C . TRP A 1 96 ? -9.728 -5.247 1.309 1.00 92.00 96 TRP A C 1
ATOM 745 O O . TRP A 1 96 ? -8.517 -5.399 1.493 1.00 92.00 96 TRP A O 1
ATOM 755 N N . ILE A 1 97 ? -10.271 -4.990 0.123 1.00 94.44 97 ILE A N 1
ATOM 756 C CA . ILE A 1 97 ? -9.505 -4.685 -1.081 1.00 94.44 97 ILE A CA 1
ATOM 757 C C . ILE A 1 97 ? -9.930 -3.300 -1.545 1.00 94.44 97 ILE A C 1
ATOM 759 O O . ILE A 1 97 ? -11.126 -3.023 -1.645 1.00 94.44 97 ILE A O 1
ATOM 763 N N . PHE A 1 98 ? -8.965 -2.419 -1.788 1.00 94.62 98 PHE A N 1
ATOM 764 C CA . PHE A 1 98 ? -9.239 -1.102 -2.354 1.00 94.62 98 PHE A CA 1
ATOM 765 C C . PHE A 1 98 ? -8.146 -0.686 -3.343 1.00 94.62 98 PHE A C 1
ATOM 767 O O . PHE A 1 98 ? -6.972 -1.015 -3.138 1.00 94.62 98 PHE A O 1
ATOM 774 N N . PRO A 1 99 ? -8.507 0.046 -4.409 1.00 95.56 99 PRO A N 1
ATOM 775 C CA . PRO A 1 99 ? -7.561 0.432 -5.443 1.00 95.56 99 PRO A CA 1
ATOM 776 C C . PRO A 1 99 ? -6.626 1.546 -4.969 1.00 95.56 99 PRO A C 1
ATOM 778 O O . PRO A 1 99 ? -6.994 2.415 -4.171 1.00 95.56 99 PRO A O 1
ATOM 781 N N . LEU A 1 100 ? -5.418 1.557 -5.524 1.00 97.12 100 LEU A N 1
ATOM 782 C CA . LEU A 1 100 ? -4.507 2.688 -5.473 1.00 97.12 100 LEU A CA 1
ATOM 783 C C . LEU A 1 100 ? -4.643 3.521 -6.750 1.00 97.12 100 LEU A C 1
ATOM 785 O O . LEU A 1 100 ? -4.611 3.010 -7.867 1.00 97.12 100 LEU A O 1
ATOM 789 N N . THR A 1 101 ? -4.734 4.835 -6.582 1.00 97.12 101 THR A N 1
ATOM 790 C CA . THR A 1 101 ? -4.736 5.809 -7.673 1.00 97.12 101 THR A CA 1
ATOM 791 C C . THR A 1 101 ? -3.326 6.343 -7.888 1.00 97.12 101 THR A C 1
ATOM 793 O O . THR A 1 101 ? -2.643 6.735 -6.938 1.00 97.12 101 THR A O 1
ATOM 796 N N . ARG A 1 102 ? -2.881 6.379 -9.145 1.00 97.12 102 ARG A N 1
ATOM 797 C CA . ARG A 1 102 ? -1.602 6.985 -9.523 1.00 97.12 102 ARG A CA 1
ATOM 798 C C . ARG A 1 102 ? -1.682 8.505 -9.366 1.00 97.12 102 ARG A C 1
ATOM 800 O O . ARG A 1 102 ? -2.595 9.124 -9.904 1.00 97.12 102 ARG A O 1
ATOM 807 N N . TYR A 1 103 ? -0.721 9.111 -8.671 1.00 96.44 103 TYR A N 1
ATOM 808 C CA . TYR A 1 103 ? -0.649 10.574 -8.498 1.00 96.44 103 TYR A CA 1
ATOM 809 C C . TYR A 1 103 ? 0.667 11.193 -8.994 1.00 96.44 103 TYR A C 1
ATOM 811 O O . TYR A 1 103 ? 0.765 12.410 -9.130 1.00 96.44 103 TYR A O 1
ATOM 819 N N . ALA A 1 104 ? 1.679 10.370 -9.270 1.00 94.50 104 ALA A N 1
ATOM 820 C CA . ALA A 1 104 ? 2.895 10.735 -9.994 1.00 94.50 104 ALA A CA 1
ATOM 821 C C . ALA A 1 104 ? 3.396 9.503 -10.762 1.00 94.50 104 ALA A C 1
ATOM 823 O O . ALA A 1 104 ? 2.862 8.418 -10.544 1.00 94.50 104 ALA A O 1
ATOM 824 N N . GLU A 1 105 ? 4.412 9.656 -11.620 1.00 90.94 105 GLU A N 1
ATOM 825 C CA . GLU A 1 105 ? 4.881 8.609 -12.551 1.00 90.94 105 GLU A CA 1
ATOM 826 C C . GLU A 1 105 ? 4.848 7.203 -11.950 1.00 90.94 105 GLU A C 1
ATOM 828 O O . GLU A 1 105 ? 4.092 6.373 -12.427 1.00 90.94 105 GLU A O 1
ATOM 833 N N . ASN A 1 106 ? 5.555 6.964 -10.847 1.00 95.31 106 ASN A N 1
ATOM 834 C CA . ASN A 1 106 ? 5.623 5.650 -10.202 1.00 95.31 106 ASN A CA 1
ATOM 835 C C . ASN A 1 106 ? 5.073 5.658 -8.769 1.00 95.31 106 ASN A C 1
ATOM 837 O O . ASN A 1 106 ? 5.434 4.805 -7.957 1.00 95.31 106 ASN A O 1
ATOM 841 N N . ASN A 1 107 ? 4.219 6.632 -8.438 1.00 97.19 107 ASN A N 1
ATOM 842 C CA . ASN A 1 107 ? 3.697 6.797 -7.085 1.00 97.19 107 ASN A CA 1
ATOM 843 C C . ASN A 1 107 ? 2.173 6.702 -7.049 1.00 97.19 107 ASN A C 1
ATOM 845 O O . ASN A 1 107 ? 1.462 7.295 -7.867 1.00 97.19 107 ASN A O 1
ATOM 849 N N . TRP A 1 108 ? 1.692 5.987 -6.040 1.00 98.06 108 TRP A N 1
ATOM 850 C CA . TRP A 1 108 ? 0.318 5.535 -5.922 1.00 98.06 108 TRP A CA 1
ATOM 851 C C . TRP A 1 108 ? -0.189 5.744 -4.502 1.00 98.06 108 TRP A C 1
ATOM 853 O O . TRP A 1 108 ? 0.565 5.599 -3.537 1.00 98.06 108 TRP A O 1
ATOM 863 N N . SER A 1 109 ? -1.463 6.084 -4.354 1.00 97.56 109 SER A N 1
ATOM 864 C CA . SER A 1 109 ? -2.081 6.226 -3.040 1.00 97.56 109 SER A CA 1
ATOM 865 C C . SER A 1 109 ? -3.536 5.792 -3.042 1.00 97.56 109 SER A C 1
ATOM 867 O O . SER A 1 109 ? -4.233 5.852 -4.051 1.00 97.56 109 SER A O 1
ATOM 869 N N . GLY A 1 110 ? -3.998 5.331 -1.890 1.00 96.12 110 GLY A N 1
ATOM 870 C CA . GLY A 1 110 ? -5.372 4.899 -1.704 1.00 96.12 110 GLY A CA 1
ATOM 871 C C . GLY A 1 110 ? -5.718 4.876 -0.231 1.00 96.12 110 GLY A C 1
ATOM 872 O O . GLY A 1 110 ? -4.840 4.809 0.633 1.00 96.12 110 GLY A O 1
ATOM 873 N N . LYS A 1 111 ? -7.011 4.959 0.051 1.00 93.44 111 LYS A N 1
ATOM 874 C CA . LYS A 1 111 ? -7.524 5.013 1.410 1.00 93.44 111 LYS A CA 1
ATOM 875 C C . LYS A 1 111 ? -8.758 4.141 1.526 1.00 93.44 111 LYS A C 1
ATOM 877 O O . LYS A 1 111 ? -9.703 4.305 0.757 1.00 93.44 111 LYS A O 1
ATOM 882 N N . LEU A 1 112 ? -8.768 3.296 2.546 1.00 86.56 112 LEU A N 1
ATOM 883 C CA . LEU A 1 112 ? -9.980 2.676 3.038 1.00 86.56 112 LEU A CA 1
ATOM 884 C C . LEU A 1 112 ? -10.650 3.635 4.023 1.00 86.56 112 LEU A C 1
ATOM 886 O O . LEU A 1 112 ? -10.101 3.979 5.074 1.00 86.56 112 LEU A O 1
ATOM 890 N N . LEU A 1 113 ? -11.846 4.074 3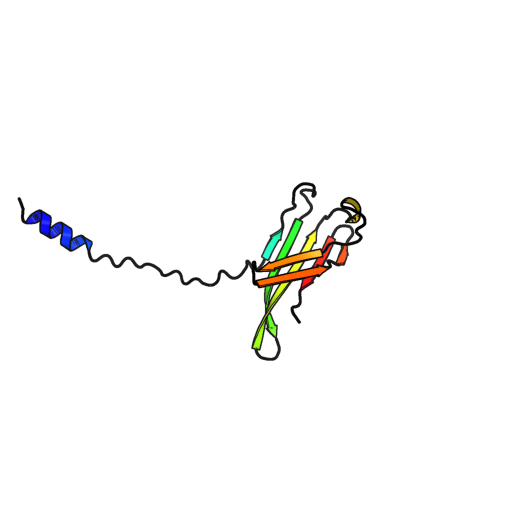.658 1.00 67.50 113 LEU A N 1
ATOM 891 C CA . LEU A 1 113 ? -12.812 4.647 4.580 1.00 67.50 113 LEU A CA 1
ATOM 892 C C . LEU A 1 113 ? -13.877 3.575 4.772 1.00 67.50 113 LEU A C 1
ATOM 894 O O . LEU A 1 113 ? -14.705 3.391 3.884 1.00 67.50 113 LEU A O 1
ATOM 898 N N . ASP A 1 114 ? -13.814 2.840 5.879 1.00 59.56 114 ASP A N 1
ATOM 899 C CA . ASP A 1 114 ? -14.904 1.940 6.260 1.00 59.56 114 ASP A CA 1
ATOM 900 C C . ASP A 1 114 ? -16.173 2.799 6.452 1.00 59.56 114 ASP A C 1
ATOM 902 O O . ASP A 1 114 ? -16.202 3.684 7.318 1.00 59.56 114 ASP A O 1
ATOM 906 N N . GLN A 1 115 ? -17.141 2.653 5.535 1.00 46.12 115 GLN A N 1
ATOM 907 C CA . GLN A 1 115 ? -18.327 3.517 5.419 1.00 46.12 115 GLN A CA 1
ATOM 908 C C . GLN A 1 115 ? -19.428 3.165 6.409 1.00 46.12 115 GLN A C 1
ATOM 910 O O . GLN A 1 115 ? -19.618 1.976 6.728 1.00 46.12 115 GLN A O 1
#

InterPro domains:
  IPR058968 SPbeta prophage-derived uncharacterized protein YoqH-like [PF26349] (30-112)

Sequence (115 aa):
MKKIFHSIIIALAIFPSTILAESELEKLPSCSEILNPTAGVPENARGVALIYNIDRTFNDKRTSLSVHALYMPEPSRFGDFDSYEVLASIPKEVSWIFPLTRYAENNWSGKLLDQ

Foldseek 3Di:
DPVVVVVVVVVVPPDPPPPPPPPCPVPQPDQKDKAADDPPWDRQWIKMWGWDWDADDPRDIDIKIKMKIPQGDQPCVVPPDHFDWDWDDDPPPDIDIDTWDDDDDHMTMDIDDPD

Radius of gyration: 25.46 Å; chains: 1; bounding box: 45×40×81 Å